Protein AF-A0A7D3X4F5-F1 (afdb_monomer)

Foldseek 3Di:
DDLVVLLVLQVCCVPPPVRPSVVSQVVCCVPVVDDDDDPVRSVVSNVVCVVVSVVVVVVVVVVVCVVCVVPDDDDDDDQDPPPPPPVPPDDDDDDDRDDD

Radius of gyration: 17.66 Å; Cα contacts (8 Å, |Δi|>4): 49; chains: 1; bounding box: 34×48×36 Å

Mean predicted aligned error: 11.09 Å

pLDDT: mean 80.34, std 18.79, range [38.0, 97.31]

Secondary structure (DSSP, 8-state):
--HHHHHHHHHHHHHHSTT-HHHHHHHHHHHH------HHHHHHHHHHTHHHHHHHHHHHHHHHHHH-TT-------------------SS---------

Sequence (100 aa):
MTDAQVLTTALVAARFFGGNLVVAKHYMAQHWGQNRLDKSGFTRRLHALTDTLLALFALVGEVLKHLHPEARYVLDSFPVAVCHKMRVKHLGRAFHVVSY

Nearest PDB structures (foldseek):
  2cpt-assembly1_A  TM=1.891E-01  e=2.333E+00  Homo sapiens
  7blo-assembly1_C  TM=2.862E-01  e=6.875E+00  Homo sapiens

Solvent-accessible surface area (backbone atoms only — not comparable to full-atom values): 6406 Å² total; per-residue (Å²): 119,54,70,66,57,50,51,51,35,50,50,49,2,52,76,75,46,84,54,35,51,68,61,27,49,50,50,40,32,74,78,66,69,42,67,82,66,54,72,69,58,43,51,54,54,46,61,76,38,44,67,60,52,50,52,50,51,51,52,54,50,50,52,51,48,70,76,38,80,83,71,83,75,88,85,80,83,75,84,72,86,72,82,72,83,72,84,72,84,75,84,80,94,76,84,81,83,81,80,130

Structure (mmCIF, N/CA/C/O backbone):
data_AF-A0A7D3X4F5-F1
#
_entry.id   AF-A0A7D3X4F5-F1
#
loop_
_atom_site.group_PDB
_atom_site.id
_atom_site.type_symbol
_atom_site.label_atom_id
_atom_site.label_alt_id
_atom_site.label_comp_id
_atom_site.label_asym_id
_atom_site.label_entity_id
_atom_site.label_seq_id
_atom_site.pdbx_PDB_ins_code
_atom_site.Cartn_x
_atom_site.Cartn_y
_atom_site.Cartn_z
_atom_site.occupancy
_atom_site.B_iso_or_equiv
_atom_site.auth_seq_id
_atom_site.auth_comp_id
_atom_site.auth_asym_id
_atom_site.auth_atom_id
_atom_site.pdbx_PDB_model_num
ATOM 1 N N . MET A 1 1 ? -8.163 -9.182 12.188 1.00 83.62 1 MET A N 1
ATOM 2 C CA . MET A 1 1 ? -7.559 -8.892 10.872 1.00 83.62 1 MET A CA 1
ATOM 3 C C . MET A 1 1 ? -6.093 -9.283 10.949 1.00 83.62 1 MET A C 1
ATOM 5 O O . MET A 1 1 ? -5.453 -8.866 11.907 1.00 83.62 1 MET A O 1
ATOM 9 N N . THR A 1 2 ? -5.613 -10.135 10.045 1.00 93.75 2 THR A N 1
ATOM 10 C CA . THR A 1 2 ? -4.230 -10.655 10.049 1.00 93.75 2 THR A CA 1
ATOM 11 C C . THR A 1 2 ? -3.266 -9.708 9.332 1.00 93.75 2 THR A C 1
ATOM 13 O O . THR A 1 2 ? -3.705 -8.847 8.570 1.00 93.75 2 THR A O 1
ATOM 16 N N . ASP A 1 3 ? -1.959 -9.880 9.529 1.00 94.75 3 ASP A N 1
ATOM 17 C CA . ASP A 1 3 ? -0.942 -9.050 8.866 1.00 94.75 3 ASP A CA 1
ATOM 18 C C . ASP A 1 3 ? -0.970 -9.217 7.340 1.00 94.75 3 ASP A C 1
ATOM 20 O O . ASP A 1 3 ? -0.903 -8.232 6.607 1.00 94.75 3 ASP A O 1
ATOM 24 N N . ALA A 1 4 ? -1.210 -10.440 6.854 1.00 94.38 4 ALA A N 1
ATOM 25 C CA . ALA A 1 4 ? -1.438 -10.700 5.433 1.00 94.38 4 ALA A CA 1
ATOM 26 C C . ALA A 1 4 ? -2.614 -9.870 4.890 1.00 94.38 4 ALA A C 1
ATOM 28 O O . ALA A 1 4 ? -2.476 -9.197 3.876 1.00 94.38 4 ALA A O 1
ATOM 29 N N . GLN A 1 5 ? -3.744 -9.824 5.605 1.00 94.94 5 GLN A N 1
ATOM 30 C CA . GLN A 1 5 ? -4.895 -9.001 5.215 1.00 94.94 5 GLN A CA 1
ATOM 31 C C . GLN A 1 5 ? -4.567 -7.499 5.192 1.00 94.94 5 GLN A C 1
ATOM 33 O O . GLN A 1 5 ? -5.045 -6.782 4.308 1.00 94.94 5 GLN A O 1
ATOM 38 N N . VAL A 1 6 ? -3.749 -7.004 6.133 1.00 95.50 6 VAL A N 1
ATOM 39 C CA . VAL A 1 6 ? -3.274 -5.605 6.139 1.00 95.50 6 VAL A CA 1
ATOM 40 C C . VAL A 1 6 ? -2.473 -5.319 4.867 1.00 95.50 6 VAL A C 1
ATOM 42 O O . VAL A 1 6 ? -2.791 -4.370 4.147 1.00 95.50 6 VAL A O 1
ATOM 45 N N . LEU A 1 7 ? -1.479 -6.160 4.572 1.00 95.62 7 LEU A N 1
ATOM 46 C CA . LEU A 1 7 ? -0.584 -6.010 3.424 1.00 95.62 7 LEU A CA 1
ATOM 47 C C . LEU A 1 7 ? -1.343 -6.127 2.099 1.00 95.62 7 LEU A C 1
ATOM 49 O O . LEU A 1 7 ? -1.206 -5.263 1.237 1.00 95.62 7 LEU A O 1
ATOM 53 N N . THR A 1 8 ? -2.221 -7.123 1.958 1.00 95.12 8 THR A N 1
ATOM 54 C CA . THR A 1 8 ? -3.082 -7.273 0.778 1.00 95.12 8 THR A CA 1
ATOM 55 C C . THR A 1 8 ? -3.952 -6.038 0.567 1.00 95.12 8 THR A C 1
ATOM 57 O O . THR A 1 8 ? -4.057 -5.551 -0.554 1.00 95.12 8 THR A O 1
ATOM 60 N N . THR A 1 9 ? -4.528 -5.470 1.632 1.00 95.50 9 THR A N 1
ATOM 61 C CA . THR A 1 9 ? -5.329 -4.238 1.517 1.00 95.50 9 THR A CA 1
ATOM 62 C C . THR A 1 9 ? -4.486 -3.057 1.030 1.00 95.50 9 THR A C 1
ATOM 64 O O . THR A 1 9 ? -4.962 -2.266 0.216 1.00 95.50 9 THR A O 1
ATOM 67 N N . ALA A 1 10 ? -3.237 -2.936 1.492 1.00 94.56 10 ALA A N 1
ATOM 68 C CA . ALA A 1 10 ? -2.319 -1.891 1.040 1.00 94.56 10 ALA A CA 1
ATOM 69 C C . ALA A 1 10 ? -1.947 -2.053 -0.444 1.00 94.56 10 ALA A C 1
ATOM 71 O O . ALA A 1 10 ? -1.980 -1.077 -1.194 1.00 94.56 10 ALA A O 1
ATOM 72 N N . LEU A 1 11 ? -1.681 -3.284 -0.890 1.00 93.75 11 LEU A N 1
ATOM 73 C CA . LEU A 1 11 ? -1.396 -3.589 -2.295 1.00 93.75 11 LEU A CA 1
ATOM 74 C C . LEU A 1 11 ? -2.607 -3.319 -3.197 1.00 93.75 11 LEU A C 1
ATOM 76 O O . LEU A 1 11 ? -2.470 -2.699 -4.249 1.00 93.75 11 LEU A O 1
ATOM 80 N N . VAL A 1 12 ? -3.807 -3.711 -2.763 1.00 94.62 12 VAL A N 1
ATOM 81 C CA . VAL A 1 12 ? -5.065 -3.414 -3.466 1.00 94.62 12 VAL A CA 1
ATOM 82 C C . VAL A 1 12 ? -5.288 -1.903 -3.574 1.00 94.62 12 VAL A C 1
ATOM 84 O O . VAL A 1 12 ? -5.660 -1.412 -4.640 1.00 94.62 12 VAL A O 1
ATOM 87 N N . ALA A 1 13 ? -5.008 -1.145 -2.508 1.00 94.31 13 ALA A N 1
ATOM 88 C CA . ALA A 1 13 ? -5.094 0.312 -2.532 1.00 94.31 13 ALA A CA 1
ATOM 89 C C . ALA A 1 13 ? -4.156 0.926 -3.572 1.00 94.31 13 ALA A C 1
ATOM 91 O O . ALA A 1 13 ? -4.598 1.740 -4.383 1.00 94.31 13 ALA A O 1
ATOM 92 N N . ALA A 1 14 ? -2.884 0.523 -3.568 1.00 90.50 14 ALA A N 1
ATOM 93 C CA . ALA A 1 14 ? -1.889 1.012 -4.516 1.00 90.50 14 ALA A CA 1
ATOM 94 C C . ALA A 1 14 ? -2.259 0.657 -5.965 1.00 90.50 14 ALA A C 1
ATOM 96 O O . ALA A 1 14 ? -2.167 1.504 -6.848 1.00 90.50 14 ALA A O 1
ATOM 97 N N . ARG A 1 15 ? -2.732 -0.572 -6.207 1.00 89.81 15 ARG A N 1
ATOM 98 C CA . ARG A 1 15 ? -2.974 -1.084 -7.562 1.00 89.81 15 ARG A CA 1
ATOM 99 C C . ARG A 1 15 ? -4.263 -0.583 -8.215 1.00 89.81 15 ARG A C 1
ATOM 101 O O . ARG A 1 15 ? -4.277 -0.444 -9.440 1.00 89.81 15 ARG A O 1
ATOM 108 N N . PHE A 1 16 ? -5.328 -0.374 -7.437 1.00 92.56 16 PHE A N 1
ATOM 109 C CA . PHE A 1 16 ? -6.678 -0.124 -7.970 1.00 92.56 16 PHE A CA 1
ATOM 110 C C . PHE A 1 16 ? -7.319 1.182 -7.495 1.00 92.56 16 PHE A C 1
ATOM 112 O O . PHE A 1 16 ? -8.270 1.647 -8.115 1.00 92.56 16 PHE A O 1
ATOM 119 N N . PHE A 1 17 ? -6.819 1.784 -6.413 1.00 92.00 17 PHE A N 1
ATOM 120 C CA . PHE A 1 17 ? -7.466 2.932 -5.769 1.00 92.00 17 PHE A CA 1
ATOM 121 C C . PHE A 1 17 ? -6.521 4.124 -5.566 1.00 92.00 17 PHE A C 1
ATOM 123 O O . PHE A 1 17 ? -6.767 4.953 -4.690 1.00 92.00 17 PHE A O 1
ATOM 130 N N . GLY A 1 18 ? -5.422 4.204 -6.327 1.00 86.75 18 GLY A N 1
ATOM 131 C CA . GLY A 1 18 ? -4.468 5.320 -6.260 1.00 86.75 18 GLY A CA 1
ATOM 132 C C . GLY A 1 18 ? -3.851 5.522 -4.870 1.00 86.75 18 GLY A C 1
ATOM 133 O O . GLY A 1 18 ? -3.605 6.649 -4.455 1.00 86.75 18 GLY A O 1
ATOM 134 N N . GLY A 1 19 ? -3.696 4.447 -4.092 1.00 88.44 19 GLY A N 1
ATOM 135 C CA . GLY A 1 19 ? -3.214 4.504 -2.709 1.00 88.44 19 GLY A CA 1
ATOM 136 C C . GLY A 1 19 ? -4.276 4.880 -1.668 1.00 88.44 19 GLY A C 1
ATOM 137 O O . GLY A 1 19 ? -3.955 5.007 -0.485 1.00 88.44 19 GLY A O 1
ATOM 138 N N . ASN A 1 20 ? -5.552 5.017 -2.044 1.00 92.38 20 ASN A N 1
ATOM 139 C CA . ASN A 1 20 ? -6.621 5.308 -1.092 1.00 9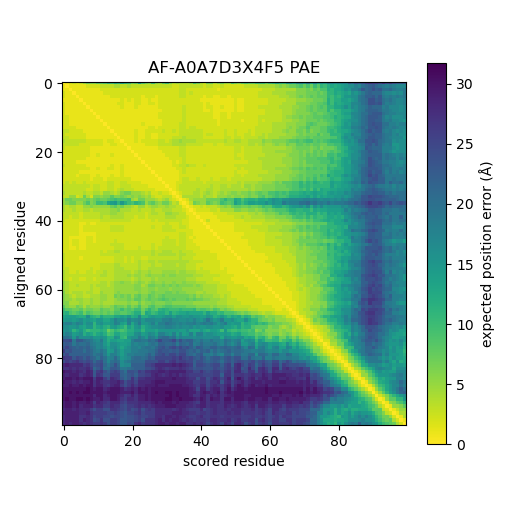2.38 20 ASN A CA 1
ATOM 140 C C . ASN A 1 20 ? -6.967 4.078 -0.229 1.00 92.38 20 ASN A C 1
ATOM 142 O O . ASN A 1 20 ? -7.859 3.283 -0.537 1.00 92.38 20 ASN A O 1
ATOM 146 N N . LEU A 1 21 ? -6.273 3.958 0.906 1.00 92.62 21 LEU A N 1
ATOM 147 C CA . LEU A 1 21 ? -6.433 2.868 1.875 1.00 92.62 21 LEU A CA 1
ATOM 148 C C . LEU A 1 21 ? -7.854 2.779 2.454 1.00 92.62 21 LEU A C 1
ATOM 150 O O . LEU A 1 21 ? -8.303 1.697 2.827 1.00 92.62 21 LEU A O 1
ATOM 154 N N . VAL A 1 22 ? -8.582 3.899 2.533 1.00 93.06 22 VAL A N 1
ATOM 155 C CA . VAL A 1 22 ? -9.952 3.910 3.067 1.00 93.06 22 VAL A CA 1
ATOM 156 C C . VAL A 1 22 ? -10.912 3.238 2.093 1.00 93.06 22 VAL A C 1
ATOM 158 O O . VAL A 1 22 ? -11.717 2.411 2.527 1.00 93.06 22 VAL A O 1
ATOM 161 N N . VAL A 1 23 ? -10.816 3.562 0.802 1.00 94.56 23 VAL A N 1
ATOM 162 C CA . VAL A 1 23 ? -11.632 2.937 -0.250 1.00 94.56 23 VAL A CA 1
ATOM 163 C C . VAL A 1 23 ? -11.297 1.453 -0.358 1.00 94.56 23 VAL A C 1
ATOM 165 O O . VAL A 1 23 ? -12.199 0.623 -0.275 1.00 94.56 23 VAL A O 1
ATOM 168 N N . ALA A 1 24 ? -10.009 1.106 -0.404 1.00 95.19 24 ALA A N 1
ATOM 169 C CA . ALA A 1 24 ? -9.566 -0.285 -0.457 1.00 95.19 24 ALA A CA 1
ATOM 170 C C . ALA A 1 24 ? -10.084 -1.114 0.726 1.00 95.19 24 ALA A C 1
ATOM 172 O O . ALA A 1 24 ? -10.594 -2.214 0.544 1.00 95.19 24 ALA A O 1
ATOM 173 N N . LYS A 1 25 ? -10.029 -0.578 1.951 1.00 93.69 25 LYS A N 1
ATOM 174 C CA . LYS A 1 25 ? -10.554 -1.259 3.143 1.00 93.69 25 LYS A CA 1
ATOM 175 C C . LYS A 1 25 ? -12.062 -1.510 3.058 1.00 93.69 25 LYS A C 1
ATOM 177 O O . LYS A 1 25 ? -12.522 -2.560 3.499 1.00 93.69 25 LYS A O 1
ATOM 182 N N . HIS A 1 26 ? -12.833 -0.554 2.533 1.00 93.88 26 HIS A N 1
ATOM 183 C CA . HIS A 1 26 ? -14.271 -0.749 2.324 1.00 93.88 26 HIS A CA 1
ATOM 184 C C . HIS A 1 26 ? -14.529 -1.819 1.269 1.00 93.88 26 HIS A C 1
ATOM 186 O O . HIS A 1 26 ? -15.316 -2.724 1.526 1.00 93.88 26 HIS A O 1
ATOM 192 N N . TYR A 1 27 ? -13.795 -1.775 0.158 1.00 95.75 27 TYR A N 1
ATOM 193 C CA . TYR A 1 27 ? -13.859 -2.788 -0.888 1.00 95.75 27 TYR A CA 1
ATOM 194 C C . TYR A 1 27 ? -13.557 -4.198 -0.348 1.00 95.75 27 TYR A C 1
ATOM 196 O O . TYR A 1 27 ? -14.349 -5.117 -0.546 1.00 95.75 27 TYR A O 1
ATOM 204 N N . MET A 1 28 ? -12.472 -4.367 0.41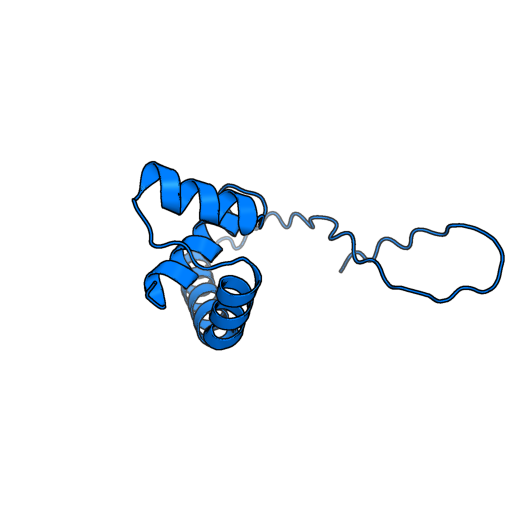8 1.00 95.69 28 MET A N 1
ATOM 205 C CA . MET A 1 28 ? -12.110 -5.652 1.034 1.00 95.69 28 MET A CA 1
ATOM 206 C C . MET A 1 28 ? -13.180 -6.160 2.010 1.00 95.69 28 MET A C 1
ATOM 208 O O . MET A 1 28 ? -13.478 -7.351 2.048 1.00 95.69 28 MET A O 1
ATOM 212 N N . ALA A 1 29 ? -13.791 -5.268 2.792 1.00 93.88 29 ALA A N 1
ATOM 213 C CA . ALA A 1 29 ? -14.866 -5.649 3.704 1.00 93.88 29 ALA A CA 1
ATOM 214 C C . ALA A 1 29 ? -16.146 -6.063 2.957 1.00 93.88 29 ALA A C 1
ATOM 216 O O . ALA A 1 29 ? -16.792 -7.027 3.355 1.00 93.88 29 ALA A O 1
ATOM 217 N N . GLN A 1 30 ? -16.506 -5.348 1.886 1.00 94.69 30 GLN A N 1
ATOM 218 C CA . GLN A 1 30 ? -17.740 -5.573 1.127 1.00 94.69 30 GLN A CA 1
ATOM 219 C C . GLN A 1 30 ? -17.675 -6.814 0.236 1.00 94.69 30 GLN A C 1
ATOM 221 O O . GLN A 1 30 ? -18.629 -7.583 0.202 1.00 94.69 30 GLN A O 1
ATOM 226 N N . HIS A 1 31 ? -16.562 -7.018 -0.468 1.00 94.44 31 HIS A N 1
ATOM 227 C CA . HIS A 1 31 ? -16.449 -8.077 -1.475 1.00 94.44 31 HIS A CA 1
ATOM 228 C C . HIS A 1 31 ? -15.786 -9.353 -0.953 1.00 94.44 31 HIS A C 1
ATOM 230 O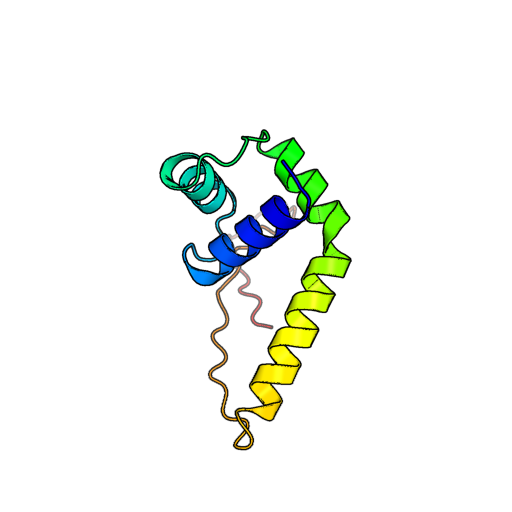 O . HIS A 1 31 ? -16.004 -10.420 -1.517 1.00 94.44 31 HIS A O 1
ATOM 236 N N . TRP A 1 32 ? -14.997 -9.261 0.121 1.00 92.62 32 TRP A N 1
ATOM 237 C CA . TRP A 1 32 ? -14.188 -10.380 0.622 1.00 92.62 32 TRP A CA 1
ATOM 238 C C . TRP A 1 32 ? -14.447 -10.703 2.097 1.00 92.62 32 TRP A C 1
ATOM 240 O O . TRP A 1 32 ? -13.722 -11.499 2.690 1.00 92.62 32 TRP A O 1
ATOM 250 N N . GLY A 1 33 ? -15.451 -10.068 2.717 1.00 90.69 33 GLY A N 1
ATOM 251 C CA . GLY A 1 33 ? -15.814 -10.306 4.118 1.00 90.69 33 GLY A CA 1
ATOM 252 C C . GLY A 1 33 ? -14.684 -10.000 5.107 1.00 90.69 33 GLY A C 1
ATOM 253 O O . GLY A 1 33 ? -14.668 -10.528 6.220 1.00 90.69 33 GLY A O 1
ATOM 254 N N . GLN A 1 34 ? -13.702 -9.182 4.712 1.00 90.75 34 GLN A N 1
ATOM 255 C CA . GLN A 1 34 ? -12.526 -8.943 5.537 1.00 90.75 34 GLN A CA 1
ATOM 256 C C . GLN A 1 34 ? -12.889 -8.168 6.811 1.00 90.75 34 GLN A C 1
ATOM 258 O O . GLN A 1 34 ? -13.582 -7.148 6.772 1.00 90.75 34 GLN A O 1
ATOM 263 N N . ASN A 1 35 ? -12.364 -8.630 7.950 1.00 81.38 35 ASN A N 1
ATOM 264 C CA . ASN A 1 35 ? -12.634 -8.036 9.256 1.00 81.38 35 ASN A CA 1
ATOM 265 C C . ASN A 1 35 ? -12.232 -6.545 9.300 1.00 81.38 35 ASN A C 1
ATOM 267 O O . ASN A 1 35 ? -11.124 -6.172 8.905 1.00 81.38 35 ASN A O 1
ATOM 271 N N . ARG A 1 36 ? -13.129 -5.687 9.802 1.00 78.00 36 ARG A N 1
ATOM 272 C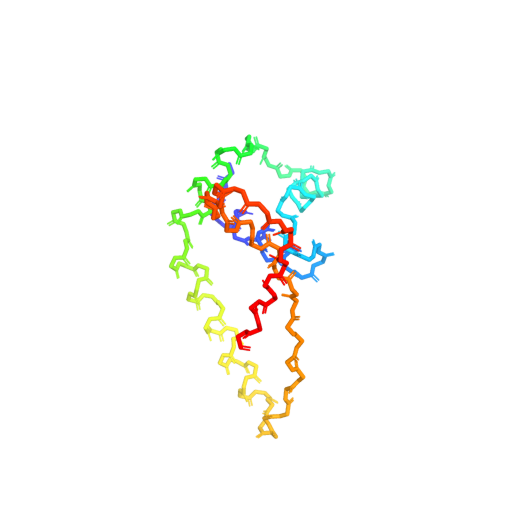 CA . ARG A 1 36 ? -12.963 -4.229 9.814 1.00 78.00 36 ARG A CA 1
ATOM 273 C C . ARG A 1 36 ? -12.211 -3.773 11.058 1.00 78.00 36 ARG A C 1
ATOM 275 O O . ARG A 1 36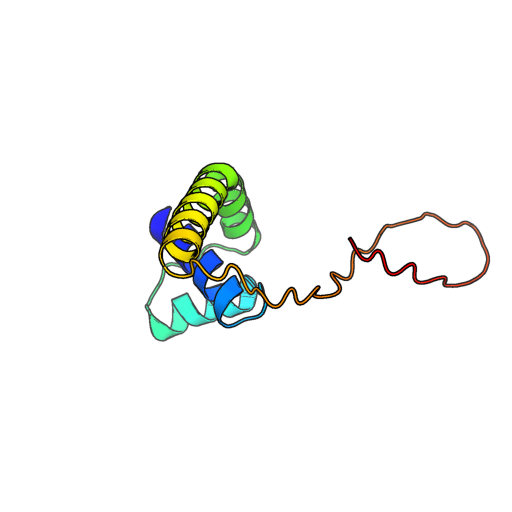 ? -12.767 -3.734 12.148 1.00 78.00 36 ARG A O 1
ATOM 282 N N . LEU A 1 37 ? -10.985 -3.299 10.858 1.00 85.50 37 LEU A N 1
ATOM 283 C CA . LEU A 1 37 ? -10.378 -2.344 11.783 1.00 85.50 37 LEU A CA 1
ATOM 284 C C . LEU A 1 37 ? -10.932 -0.932 11.532 1.00 85.50 37 LEU A C 1
ATOM 286 O O . LEU A 1 37 ? -11.328 -0.569 10.408 1.00 85.50 37 LEU A O 1
ATOM 290 N N . ASP A 1 38 ? -10.953 -0.132 12.595 1.00 88.62 38 ASP A N 1
ATOM 291 C CA . ASP A 1 38 ? -11.136 1.310 12.508 1.00 88.62 38 ASP A CA 1
ATOM 292 C C . ASP A 1 38 ? -9.959 1.945 11.744 1.00 88.62 38 ASP A C 1
ATOM 294 O O . ASP A 1 38 ? -8.913 1.322 11.539 1.00 88.62 38 ASP A O 1
ATOM 298 N N . LYS A 1 39 ? -10.130 3.188 11.280 1.00 87.88 39 LYS A N 1
ATOM 299 C CA . LYS A 1 39 ? -9.108 3.867 10.466 1.00 87.88 39 LYS A CA 1
ATOM 300 C C . LYS A 1 39 ? -7.765 3.925 11.201 1.00 87.88 39 LYS A C 1
ATOM 302 O O . LYS A 1 39 ? -6.741 3.580 10.620 1.00 87.88 39 LYS A O 1
ATOM 307 N N . SER A 1 40 ? -7.779 4.303 12.477 1.00 90.06 40 SER A N 1
ATOM 308 C CA . SER A 1 40 ? -6.564 4.453 13.276 1.00 90.06 40 SER A CA 1
ATOM 309 C C . SER A 1 40 ? -5.911 3.102 13.568 1.00 90.06 40 SER A C 1
ATOM 311 O O . SER A 1 40 ? -4.691 2.979 13.466 1.00 90.06 40 SER A O 1
ATOM 313 N N . GLY A 1 41 ? -6.702 2.071 13.882 1.00 93.06 41 GLY A N 1
ATOM 314 C CA . GLY A 1 41 ? -6.207 0.707 14.076 1.00 93.06 41 GLY A CA 1
ATOM 315 C C . GLY A 1 41 ? -5.553 0.121 12.828 1.00 93.06 41 GLY A C 1
ATOM 316 O O . GLY A 1 41 ? -4.460 -0.439 12.919 1.00 93.06 41 GLY A O 1
ATOM 317 N N . PHE A 1 42 ? -6.175 0.304 11.660 1.00 93.50 42 PHE A N 1
ATOM 318 C CA . PHE A 1 42 ? -5.598 -0.113 10.383 1.00 93.50 42 PHE A CA 1
ATOM 319 C C . PHE A 1 42 ? -4.265 0.595 10.117 1.00 93.50 42 PHE A C 1
ATOM 321 O O . PHE A 1 42 ? -3.270 -0.062 9.830 1.00 93.50 42 PHE A O 1
ATOM 328 N N . THR A 1 43 ? -4.223 1.921 10.271 1.00 93.06 43 THR A N 1
ATOM 329 C CA . THR A 1 43 ? -3.010 2.714 10.037 1.00 93.06 43 THR A CA 1
ATOM 330 C C . THR A 1 43 ? -1.868 2.310 10.970 1.00 93.06 43 THR A C 1
ATOM 332 O O . THR A 1 43 ? -0.754 2.117 10.496 1.00 93.06 43 THR A O 1
ATOM 335 N N . ARG A 1 44 ? -2.122 2.088 12.268 1.00 95.38 44 ARG A N 1
ATOM 336 C CA . ARG A 1 44 ? -1.084 1.593 13.195 1.00 95.38 44 ARG A CA 1
ATOM 337 C C . ARG A 1 44 ? -0.538 0.225 12.785 1.00 95.38 44 ARG A C 1
ATOM 339 O O . ARG A 1 44 ? 0.669 0.023 12.826 1.00 95.38 44 ARG A O 1
ATOM 346 N N . ARG A 1 45 ? -1.414 -0.703 12.383 1.00 95.56 45 ARG A N 1
ATOM 347 C CA . ARG A 1 45 ? -1.009 -2.039 11.914 1.00 95.56 45 ARG A CA 1
ATOM 348 C C . ARG A 1 45 ? -0.189 -1.964 10.634 1.00 95.56 45 ARG A C 1
ATOM 350 O O . ARG A 1 45 ? 0.833 -2.625 10.542 1.00 95.56 45 ARG A O 1
ATOM 357 N N . LEU A 1 46 ? -0.608 -1.133 9.684 1.00 95.38 46 LEU A N 1
ATOM 358 C CA . LEU A 1 46 ? 0.139 -0.924 8.450 1.00 95.38 46 LEU A CA 1
ATOM 359 C C . LEU A 1 46 ? 1.524 -0.331 8.733 1.00 95.38 46 LEU A C 1
ATOM 361 O O . LEU A 1 46 ? 2.504 -0.820 8.188 1.00 95.38 46 LEU A O 1
ATOM 365 N N . HIS A 1 47 ? 1.620 0.654 9.632 1.00 95.62 47 HIS A N 1
ATOM 366 C CA . HIS A 1 47 ? 2.910 1.221 10.030 1.00 95.62 47 HIS A CA 1
ATOM 367 C C . HIS A 1 47 ? 3.832 0.195 10.690 1.00 95.62 47 HIS A C 1
ATOM 369 O O . HIS A 1 47 ? 5.021 0.176 10.385 1.00 95.62 47 HIS A O 1
ATOM 375 N N . ALA A 1 48 ? 3.299 -0.689 11.534 1.00 97.25 48 ALA A N 1
ATOM 376 C CA . ALA A 1 48 ? 4.080 -1.771 12.132 1.00 97.25 48 ALA A CA 1
ATOM 377 C C . ALA A 1 48 ? 4.610 -2.783 11.095 1.00 97.25 48 ALA A C 1
ATOM 379 O O . ALA A 1 48 ? 5.574 -3.485 11.371 1.00 97.25 48 ALA A O 1
ATOM 380 N N . LEU A 1 49 ? 4.003 -2.845 9.905 1.00 97.31 49 LEU A N 1
ATOM 381 C CA . LEU A 1 49 ? 4.380 -3.741 8.808 1.00 97.31 49 LEU A CA 1
ATOM 382 C C . LEU A 1 49 ? 5.146 -3.024 7.685 1.00 97.31 49 LEU A C 1
ATOM 384 O O . LEU A 1 49 ? 5.298 -3.585 6.599 1.00 97.31 49 LEU A O 1
ATOM 388 N N . THR A 1 50 ? 5.616 -1.792 7.918 1.00 94.50 50 THR A N 1
ATOM 389 C CA . THR A 1 50 ? 6.289 -0.977 6.890 1.00 94.50 50 THR A CA 1
ATOM 390 C C . THR A 1 50 ? 7.490 -1.707 6.295 1.00 94.50 50 THR A C 1
ATOM 392 O O . THR A 1 50 ? 7.598 -1.788 5.074 1.00 94.50 50 THR A O 1
ATOM 395 N N . ASP A 1 51 ? 8.340 -2.309 7.126 1.00 95.31 51 ASP A N 1
ATOM 396 C CA . ASP A 1 51 ? 9.542 -3.004 6.652 1.00 95.31 51 ASP A CA 1
ATOM 397 C C . ASP A 1 51 ? 9.195 -4.236 5.812 1.00 95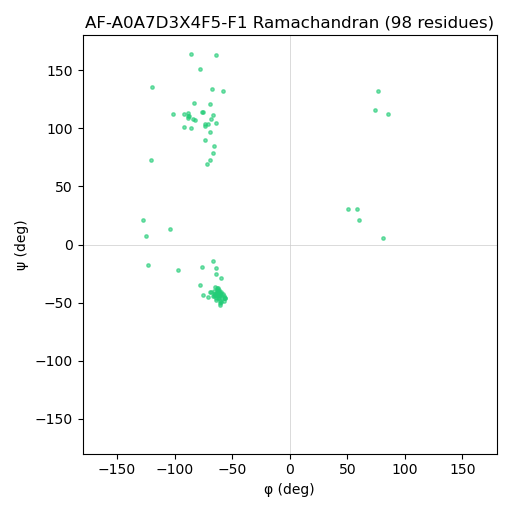.31 51 ASP A C 1
ATOM 399 O O . ASP A 1 51 ? 9.790 -4.471 4.762 1.00 95.31 51 ASP A O 1
ATOM 403 N N . THR A 1 52 ? 8.170 -4.993 6.215 1.00 96.31 52 THR A N 1
ATOM 404 C CA . THR A 1 52 ? 7.665 -6.132 5.435 1.00 96.31 52 THR A CA 1
ATOM 405 C C . THR A 1 52 ? 7.106 -5.679 4.090 1.00 96.31 52 THR A C 1
ATOM 407 O O . THR A 1 52 ? 7.350 -6.318 3.068 1.00 96.31 52 THR A O 1
ATOM 410 N N . LEU A 1 53 ? 6.371 -4.566 4.072 1.00 92.75 53 LEU A N 1
ATOM 411 C CA . LEU A 1 53 ? 5.821 -4.004 2.845 1.00 92.75 53 LEU A CA 1
ATOM 412 C C . LEU A 1 53 ? 6.937 -3.528 1.903 1.00 92.75 53 LEU A C 1
ATOM 414 O O . LEU A 1 53 ? 6.882 -3.811 0.709 1.00 92.75 53 LEU A O 1
ATOM 418 N N . LEU A 1 54 ? 7.968 -2.864 2.432 1.00 91.31 54 LEU A N 1
ATOM 419 C CA . LEU A 1 54 ? 9.146 -2.452 1.665 1.00 91.31 54 LEU A CA 1
ATOM 420 C C . LEU A 1 54 ? 9.907 -3.657 1.101 1.00 91.31 54 LEU A C 1
ATOM 422 O O . LEU A 1 54 ? 10.260 -3.651 -0.077 1.00 91.31 54 LEU A O 1
ATOM 426 N N . ALA A 1 55 ? 10.100 -4.711 1.897 1.00 94.50 55 ALA A N 1
ATOM 427 C CA . ALA A 1 55 ? 10.738 -5.944 1.442 1.00 94.50 55 ALA A CA 1
ATOM 428 C C . ALA A 1 55 ? 9.940 -6.623 0.315 1.00 94.50 55 ALA A C 1
ATOM 430 O O . ALA A 1 55 ? 10.524 -7.072 -0.670 1.00 94.50 55 ALA A O 1
ATOM 431 N N . LEU A 1 56 ? 8.606 -6.642 0.414 1.00 91.31 56 LEU A N 1
ATOM 432 C CA . LEU A 1 56 ? 7.731 -7.133 -0.654 1.00 91.31 56 LEU A CA 1
ATOM 433 C C . LEU A 1 56 ? 7.885 -6.312 -1.937 1.00 91.31 56 LEU A C 1
ATOM 435 O O . LEU A 1 56 ? 8.029 -6.890 -3.012 1.00 91.31 56 LEU A O 1
ATOM 439 N N . PHE A 1 57 ? 7.890 -4.980 -1.841 1.00 87.25 57 PHE A N 1
ATOM 440 C CA . PHE A 1 57 ? 8.107 -4.120 -3.005 1.00 87.25 57 PHE A CA 1
ATOM 441 C C . PHE A 1 57 ? 9.486 -4.325 -3.631 1.00 87.25 57 PHE A C 1
ATOM 443 O O . PHE A 1 57 ? 9.583 -4.379 -4.855 1.00 87.25 57 PHE A O 1
ATOM 450 N N . ALA A 1 58 ? 10.533 -4.483 -2.820 1.00 90.56 58 ALA A N 1
ATOM 451 C CA . ALA A 1 58 ? 11.875 -4.772 -3.311 1.00 90.56 58 ALA A CA 1
ATOM 452 C C . ALA A 1 58 ? 11.922 -6.113 -4.059 1.00 90.56 58 ALA A C 1
ATOM 454 O O . ALA A 1 58 ? 12.430 -6.165 -5.176 1.00 90.56 58 ALA A O 1
ATOM 455 N N . LEU A 1 59 ? 11.327 -7.168 -3.491 1.00 93.31 59 LEU A N 1
ATOM 456 C CA . LEU A 1 59 ? 11.259 -8.491 -4.113 1.00 93.31 59 LEU A CA 1
ATOM 457 C C . LEU A 1 59 ? 10.507 -8.447 -5.449 1.00 93.31 59 LEU A C 1
ATOM 459 O O . LEU A 1 59 ? 11.007 -8.931 -6.461 1.00 93.31 59 LEU A O 1
ATOM 463 N N . VAL A 1 60 ? 9.315 -7.846 -5.465 1.00 87.56 60 VAL A N 1
ATOM 464 C CA . VAL A 1 60 ? 8.512 -7.707 -6.689 1.00 87.56 60 VAL A CA 1
ATOM 465 C C . VAL A 1 60 ? 9.254 -6.863 -7.723 1.00 87.56 60 VAL A C 1
ATOM 467 O O . VAL A 1 60 ? 9.279 -7.221 -8.897 1.00 87.56 60 VAL A O 1
ATOM 470 N N . GLY A 1 61 ? 9.894 -5.774 -7.296 1.00 87.25 61 GLY A N 1
ATOM 471 C CA . GLY A 1 61 ? 10.707 -4.931 -8.164 1.00 87.25 61 GLY A CA 1
ATOM 472 C C . GLY A 1 61 ? 11.869 -5.694 -8.795 1.00 87.25 61 GLY A C 1
ATOM 473 O O . GLY A 1 61 ? 12.119 -5.532 -9.985 1.00 87.25 61 GLY A O 1
ATOM 474 N N . GLU A 1 62 ? 12.544 -6.557 -8.038 1.00 91.44 62 GLU A N 1
ATOM 475 C CA . GLU A 1 62 ? 13.641 -7.378 -8.554 1.00 91.44 62 GLU A CA 1
ATOM 476 C C . GLU A 1 62 ? 13.159 -8.405 -9.581 1.00 91.44 62 GLU A C 1
ATOM 478 O O . GLU A 1 62 ? 13.731 -8.524 -10.663 1.00 91.44 62 GLU A O 1
ATOM 483 N N . VAL A 1 63 ? 12.041 -9.079 -9.297 1.00 91.94 63 VAL A N 1
ATOM 484 C CA . VAL A 1 63 ? 11.409 -10.006 -10.247 1.00 91.94 63 VAL A CA 1
ATOM 485 C C . VAL A 1 63 ? 11.030 -9.284 -11.540 1.00 91.94 63 VAL A C 1
ATOM 487 O O . VAL A 1 63 ? 11.327 -9.773 -12.627 1.00 91.94 63 VAL A O 1
ATOM 490 N N . LEU A 1 64 ? 10.418 -8.102 -11.445 1.00 87.19 64 LEU A N 1
ATOM 491 C CA . LEU A 1 64 ? 10.044 -7.314 -12.620 1.00 87.19 64 LEU A CA 1
ATOM 492 C C . LEU A 1 64 ? 11.268 -6.881 -13.432 1.00 87.19 64 LEU A C 1
ATOM 494 O O . LEU A 1 64 ? 11.246 -6.995 -14.654 1.00 87.19 64 LEU A O 1
ATOM 498 N N . LYS A 1 65 ? 12.354 -6.450 -12.781 1.00 88.38 65 LYS A N 1
ATOM 499 C CA . LYS A 1 65 ? 13.608 -6.118 -13.476 1.00 88.38 65 LYS A CA 1
ATOM 500 C C . LYS A 1 65 ? 14.173 -7.315 -14.228 1.00 88.38 65 L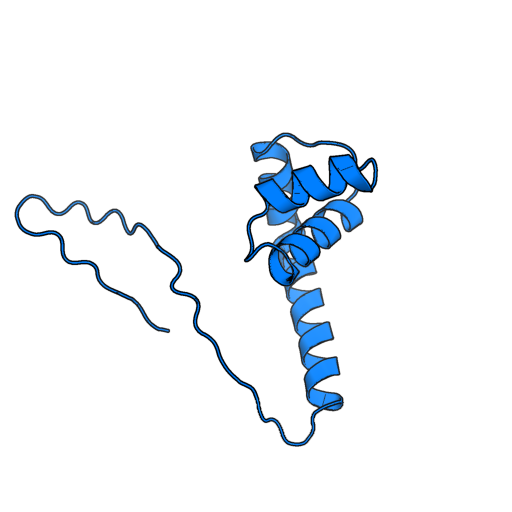YS A C 1
ATOM 502 O O . LYS A 1 65 ? 14.594 -7.166 -15.370 1.00 88.38 65 LYS A O 1
ATOM 507 N N . HIS A 1 66 ? 14.149 -8.496 -13.613 1.00 90.50 66 HIS A N 1
ATOM 508 C CA . HIS A 1 66 ? 14.641 -9.715 -14.246 1.00 90.50 66 HIS A CA 1
ATOM 509 C C . HIS A 1 66 ? 13.809 -10.109 -15.477 1.00 90.50 66 HIS A C 1
ATOM 511 O O . HIS A 1 66 ? 14.356 -10.564 -16.478 1.00 90.50 66 HIS A O 1
ATOM 517 N N . LEU A 1 67 ? 12.492 -9.891 -15.429 1.00 90.00 67 LEU A N 1
ATOM 518 C CA . LEU A 1 67 ? 11.586 -10.155 -16.551 1.00 90.00 67 LEU A CA 1
ATOM 519 C C . LEU A 1 67 ? 11.665 -9.099 -17.670 1.00 90.00 67 LEU A C 1
ATOM 521 O O . LEU A 1 67 ? 11.255 -9.379 -18.796 1.00 90.00 67 LEU A O 1
ATOM 525 N N . HIS A 1 68 ? 12.189 -7.902 -17.388 1.00 84.19 68 HIS A N 1
ATOM 526 C CA . HIS A 1 68 ? 12.266 -6.779 -18.327 1.00 84.19 68 HIS A CA 1
ATOM 527 C C . HIS A 1 68 ? 13.720 -6.322 -18.561 1.00 84.19 68 HIS A C 1
ATOM 529 O O . HIS A 1 68 ? 14.103 -5.233 -18.121 1.00 84.19 68 HIS A O 1
ATOM 535 N N . PRO A 1 69 ? 14.530 -7.103 -19.307 1.00 78.56 69 PRO A N 1
ATOM 536 C CA . PRO A 1 69 ? 15.957 -6.825 -19.508 1.00 78.56 69 PRO A CA 1
ATOM 537 C C . PRO A 1 69 ? 16.231 -5.515 -20.262 1.00 78.56 69 PRO A C 1
ATOM 539 O O . PRO A 1 69 ? 17.271 -4.897 -20.068 1.00 78.56 69 PRO A O 1
ATOM 542 N N . GLU A 1 70 ? 15.277 -5.049 -21.072 1.00 84.12 70 GLU A N 1
ATOM 543 C CA . GLU A 1 70 ? 15.346 -3.763 -21.781 1.00 84.12 70 GLU A CA 1
ATOM 544 C C . GLU A 1 70 ? 15.312 -2.545 -20.838 1.00 84.12 70 GLU A C 1
ATOM 546 O O . GLU A 1 70 ? 15.586 -1.429 -21.276 1.00 84.12 70 GLU A O 1
ATOM 551 N N . ALA A 1 71 ? 14.932 -2.737 -19.565 1.00 78.44 71 ALA A N 1
ATOM 552 C CA . ALA A 1 71 ? 14.897 -1.714 -18.518 1.00 78.4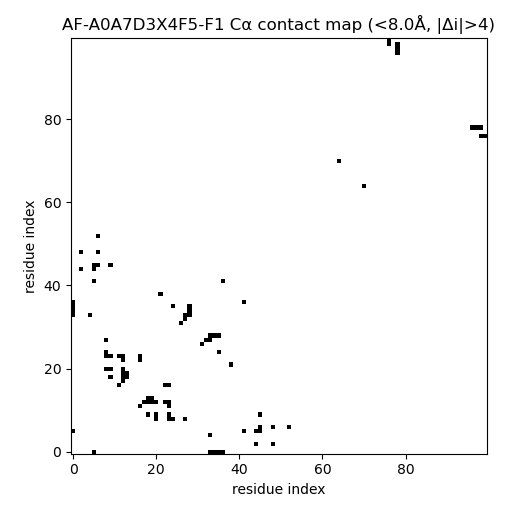4 71 ALA A CA 1
ATOM 553 C C . ALA A 1 71 ? 14.153 -0.410 -18.896 1.00 78.44 71 ALA A C 1
ATOM 555 O O . ALA A 1 71 ? 14.473 0.671 -18.398 1.00 78.44 71 ALA A O 1
ATOM 556 N N . ARG A 1 72 ? 13.138 -0.495 -19.767 1.00 78.00 72 ARG A N 1
ATOM 557 C CA . ARG A 1 72 ? 12.302 0.650 -20.159 1.00 78.00 72 ARG A CA 1
ATOM 558 C C . ARG A 1 72 ? 11.128 0.788 -19.200 1.00 78.00 72 ARG A C 1
ATOM 560 O O . ARG A 1 72 ? 10.193 -0.009 -19.245 1.00 78.00 72 ARG A O 1
ATOM 567 N N . TYR A 1 73 ? 11.166 1.822 -18.366 1.00 75.62 73 TYR A N 1
ATOM 568 C CA . TYR A 1 73 ? 10.118 2.125 -17.395 1.00 75.62 73 TYR A CA 1
ATOM 569 C C . TYR A 1 73 ? 9.525 3.505 -17.668 1.00 75.62 73 TYR A C 1
ATOM 571 O O . TYR A 1 73 ? 10.255 4.468 -17.895 1.00 75.62 73 TYR A O 1
ATOM 579 N N . VAL A 1 74 ? 8.198 3.605 -17.620 1.00 75.75 74 VAL A N 1
ATOM 580 C CA . VAL A 1 74 ? 7.509 4.897 -17.580 1.00 75.75 74 VAL A CA 1
ATOM 581 C C . VAL A 1 74 ? 7.391 5.292 -16.114 1.00 75.75 74 VAL A C 1
ATOM 583 O O . VAL A 1 74 ? 6.706 4.620 -15.344 1.00 75.75 74 VAL A O 1
ATOM 586 N N . LEU A 1 75 ? 8.095 6.352 -15.726 1.00 70.94 75 LEU A N 1
ATOM 587 C CA . LEU A 1 75 ? 7.958 6.952 -14.405 1.00 70.94 75 LEU A CA 1
ATOM 588 C C . LEU A 1 75 ? 6.846 7.996 -14.472 1.00 70.94 75 LEU A C 1
ATOM 590 O O . LEU A 1 75 ? 7.009 9.029 -15.115 1.00 70.94 75 LEU A O 1
ATOM 594 N N . ASP A 1 76 ? 5.722 7.710 -13.822 1.00 66.94 76 ASP A N 1
ATOM 595 C CA . ASP A 1 76 ? 4.658 8.686 -13.603 1.00 66.94 76 ASP A CA 1
ATOM 596 C C . ASP A 1 76 ? 4.763 9.200 -12.164 1.00 66.94 76 ASP A C 1
ATOM 598 O O . ASP A 1 76 ? 4.606 8.445 -11.197 1.00 66.94 76 ASP A O 1
ATOM 602 N N . SER A 1 77 ? 5.113 10.474 -12.009 1.00 62.22 77 SER A N 1
ATOM 603 C CA . SER A 1 77 ? 5.165 11.134 -10.711 1.00 62.22 77 SER A CA 1
ATOM 604 C C . SER A 1 77 ? 3.778 11.667 -10.372 1.00 62.22 77 SER A C 1
ATOM 606 O O . SER A 1 77 ? 3.354 12.729 -10.820 1.00 62.22 77 SER A O 1
ATOM 608 N N . PHE A 1 78 ? 3.059 10.933 -9.523 1.00 53.50 78 PHE A N 1
ATOM 609 C CA . PHE A 1 78 ? 1.800 11.426 -8.977 1.00 53.50 78 PHE A CA 1
ATOM 610 C C . PHE A 1 78 ? 2.084 12.580 -8.010 1.00 53.50 78 PHE A C 1
ATOM 612 O O . PHE A 1 78 ? 2.784 12.368 -7.013 1.00 53.50 78 PHE A O 1
ATOM 619 N N . PRO A 1 79 ? 1.541 13.789 -8.245 1.00 54.75 79 PRO A N 1
ATOM 620 C CA . PRO A 1 79 ? 1.709 14.895 -7.320 1.00 54.75 79 PRO A CA 1
ATOM 621 C C . PRO A 1 79 ? 1.037 14.532 -5.995 1.00 54.75 79 PRO A C 1
ATOM 623 O O . PRO A 1 79 ? -0.187 14.553 -5.857 1.00 54.75 79 PRO A O 1
ATOM 626 N N . VAL A 1 80 ? 1.845 14.186 -4.995 1.00 52.25 80 VAL A N 1
ATOM 627 C CA . VAL A 1 80 ? 1.353 14.028 -3.632 1.00 52.25 80 VAL A CA 1
ATOM 628 C C . VAL A 1 80 ? 1.135 15.434 -3.097 1.00 52.25 80 VAL A C 1
ATOM 630 O O . VAL A 1 80 ? 2.089 16.190 -2.924 1.00 52.25 80 VAL A O 1
ATOM 633 N N . ALA A 1 81 ? -0.123 15.798 -2.835 1.00 53.34 81 ALA A N 1
ATOM 634 C CA . ALA A 1 81 ? -0.459 17.039 -2.150 1.00 53.34 81 ALA A CA 1
ATOM 635 C C . ALA A 1 81 ? 0.047 16.973 -0.699 1.00 53.34 81 ALA A C 1
ATOM 637 O O . ALA A 1 81 ? -0.698 16.702 0.244 1.00 53.34 81 ALA A O 1
ATOM 638 N N . VAL A 1 82 ? 1.345 17.191 -0.512 1.00 54.50 82 VAL A N 1
ATOM 639 C CA . VAL A 1 82 ? 1.936 17.399 0.799 1.00 54.50 82 VAL A CA 1
ATOM 640 C C . VAL A 1 82 ? 1.537 18.793 1.261 1.00 54.50 82 VAL A C 1
ATOM 642 O O . VAL A 1 82 ? 2.068 19.808 0.820 1.00 54.50 82 VAL A O 1
ATOM 645 N N . CYS A 1 83 ? 0.576 18.861 2.181 1.00 53.25 83 CYS A N 1
ATOM 646 C CA . CYS A 1 83 ? 0.382 20.059 2.988 1.00 53.25 83 CYS A CA 1
ATOM 647 C C . CYS A 1 83 ? 1.613 20.233 3.886 1.00 53.25 83 CYS A C 1
ATOM 649 O O . CYS A 1 83 ? 1.612 19.821 5.047 1.00 53.25 83 CYS A O 1
ATOM 651 N N . HIS A 1 84 ? 2.671 20.860 3.374 1.00 52.16 84 HIS A N 1
ATOM 652 C CA . HIS A 1 84 ? 3.669 21.450 4.248 1.00 52.16 84 HIS A CA 1
ATOM 653 C C . HIS A 1 84 ? 2.985 22.632 4.946 1.00 52.16 84 HIS A C 1
ATOM 655 O O . HIS A 1 84 ? 2.665 23.640 4.317 1.00 52.16 84 HIS A O 1
ATOM 661 N N . LYS A 1 85 ? 2.685 22.502 6.247 1.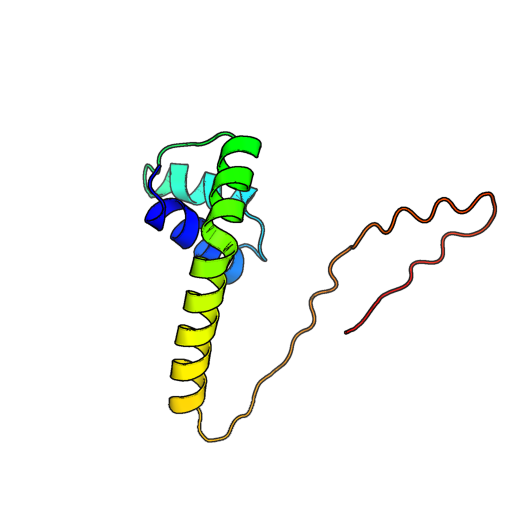00 44.50 85 LYS A N 1
ATOM 662 C CA . LYS A 1 85 ? 2.235 23.633 7.073 1.00 44.50 85 LYS A CA 1
ATOM 663 C C . LYS A 1 85 ? 3.411 24.597 7.257 1.00 44.50 85 LYS A C 1
ATOM 665 O O . LYS A 1 85 ? 3.969 24.702 8.345 1.00 44.50 85 LYS A O 1
ATOM 670 N N . MET A 1 86 ? 3.778 25.325 6.208 1.00 48.66 86 MET A N 1
ATOM 671 C CA . MET A 1 86 ? 4.567 26.533 6.381 1.00 48.66 86 MET A CA 1
ATOM 672 C C . MET A 1 86 ? 3.671 27.524 7.098 1.00 48.66 86 MET A C 1
ATOM 674 O O . MET A 1 86 ? 2.662 27.983 6.562 1.00 48.66 86 MET A O 1
ATOM 678 N N . ARG A 1 87 ? 4.004 27.830 8.348 1.00 47.75 87 ARG A N 1
ATOM 679 C CA . ARG A 1 87 ? 3.376 28.919 9.087 1.00 47.75 87 ARG A CA 1
ATOM 680 C C . ARG A 1 87 ? 3.886 30.238 8.501 1.00 47.75 87 ARG A C 1
ATOM 682 O O . ARG A 1 87 ? 4.657 30.943 9.139 1.00 47.75 87 ARG A O 1
ATOM 689 N N . VAL A 1 88 ? 3.480 30.550 7.271 1.00 50.25 88 VAL A N 1
ATOM 690 C CA . VAL A 1 88 ? 3.761 31.835 6.632 1.00 50.25 88 VAL A CA 1
ATOM 691 C C . VAL A 1 88 ? 2.852 32.857 7.296 1.00 50.25 88 VAL A C 1
ATOM 693 O O . VAL A 1 88 ? 1.645 32.910 7.057 1.00 50.25 88 VAL A O 1
ATOM 696 N N . LYS A 1 89 ? 3.428 33.641 8.207 1.00 49.84 89 LYS A N 1
ATOM 697 C CA . LYS A 1 89 ? 2.793 34.867 8.668 1.00 49.84 89 LYS A CA 1
ATOM 698 C C . LYS A 1 89 ? 2.864 35.857 7.500 1.00 49.84 89 LYS A C 1
ATOM 700 O O . LYS A 1 89 ? 3.907 36.443 7.270 1.00 49.84 89 LYS A O 1
ATOM 705 N N . HIS A 1 90 ? 1.722 36.025 6.837 1.00 47.19 90 HIS A N 1
ATOM 706 C CA . HIS A 1 90 ? 1.397 37.046 5.836 1.00 47.19 90 HIS A CA 1
ATOM 707 C C . HIS A 1 90 ? 1.956 36.885 4.404 1.00 47.19 90 HIS A C 1
ATOM 709 O O . HIS A 1 90 ? 3.143 36.707 4.180 1.00 47.19 90 HIS A O 1
ATOM 715 N N . LEU A 1 91 ? 1.005 37.059 3.473 1.00 46.38 91 LEU A N 1
ATOM 716 C CA . LEU A 1 91 ? 1.053 37.220 2.012 1.00 46.38 91 LEU A CA 1
ATOM 717 C C . LEU A 1 91 ? 1.355 36.003 1.114 1.00 46.38 91 LEU A C 1
ATOM 719 O O . LEU A 1 91 ? 2.466 35.500 1.046 1.00 46.38 91 LEU A O 1
ATOM 723 N N . GLY A 1 92 ? 0.340 35.658 0.306 1.00 45.38 92 GLY A N 1
ATOM 724 C CA . GLY A 1 92 ? 0.465 34.944 -0.970 1.00 45.38 92 GLY A CA 1
ATOM 725 C C . GLY A 1 92 ? 0.510 33.420 -0.870 1.00 45.38 92 GLY A C 1
ATOM 726 O O . GLY A 1 92 ? 1.479 32.841 -0.395 1.00 45.38 92 GLY A O 1
ATOM 727 N N . ARG A 1 93 ? -0.531 32.737 -1.363 1.00 43.28 93 ARG A N 1
ATOM 728 C CA . ARG A 1 93 ? -0.511 31.276 -1.542 1.00 43.28 93 ARG A CA 1
ATOM 729 C C . ARG A 1 93 ? 0.468 30.922 -2.666 1.00 43.28 93 ARG A C 1
ATOM 731 O O . ARG A 1 93 ? 0.090 30.959 -3.830 1.00 43.28 93 ARG A O 1
ATOM 738 N N . ALA A 1 94 ? 1.698 30.561 -2.319 1.00 45.62 94 ALA A N 1
ATOM 739 C CA . ALA A 1 94 ? 2.602 29.866 -3.225 1.00 45.62 94 ALA A CA 1
ATOM 740 C C . ALA A 1 94 ? 2.432 28.353 -3.021 1.00 45.62 94 ALA A C 1
ATOM 742 O O . ALA A 1 94 ? 2.746 27.822 -1.956 1.00 45.62 94 ALA A O 1
ATOM 743 N N . PHE A 1 95 ? 1.898 27.661 -4.029 1.00 45.38 95 PHE A N 1
ATOM 744 C CA . PHE A 1 95 ? 1.945 26.203 -4.089 1.00 45.38 95 PHE A CA 1
ATOM 745 C C . PHE A 1 95 ? 3.305 25.813 -4.658 1.00 45.38 95 PHE A C 1
ATOM 747 O O . PHE A 1 95 ? 3.560 26.005 -5.843 1.00 45.38 95 PHE A O 1
ATOM 754 N N . HIS A 1 96 ? 4.187 25.296 -3.806 1.00 45.97 96 HIS A N 1
ATOM 755 C CA . HIS A 1 96 ? 5.424 24.686 -4.269 1.00 45.97 96 HIS A CA 1
ATOM 756 C C . HIS A 1 96 ? 5.114 23.238 -4.647 1.00 45.97 96 HIS A C 1
ATOM 758 O O . HIS A 1 96 ? 4.837 22.409 -3.781 1.00 45.97 96 HIS A O 1
ATOM 764 N N . VAL A 1 97 ? 5.115 22.942 -5.944 1.00 45.56 97 VAL A N 1
ATOM 765 C CA . VAL A 1 97 ? 5.121 21.560 -6.426 1.00 45.56 97 VAL A CA 1
ATOM 766 C C . VAL A 1 97 ? 6.546 21.056 -6.227 1.00 45.56 97 VAL A C 1
ATOM 768 O O . VAL A 1 97 ? 7.485 21.608 -6.797 1.00 45.56 97 VAL A O 1
ATOM 771 N N . VAL A 1 98 ? 6.729 20.078 -5.344 1.00 45.44 98 VAL A N 1
ATOM 772 C CA . VAL A 1 98 ? 7.996 19.351 -5.231 1.00 45.44 98 VAL A CA 1
ATOM 773 C C . VAL A 1 98 ? 7.870 18.145 -6.148 1.00 45.44 98 VAL A C 1
ATOM 775 O O . VAL A 1 98 ? 7.189 17.178 -5.812 1.00 45.44 98 VAL A O 1
ATOM 778 N N . SER A 1 99 ? 8.479 18.242 -7.325 1.00 38.00 99 SER A N 1
ATOM 779 C CA . SER A 1 99 ? 8.790 17.073 -8.142 1.00 38.00 99 SER A CA 1
ATOM 780 C C . SER A 1 99 ? 10.102 16.497 -7.614 1.00 38.00 99 SER A C 1
ATOM 782 O O . SER A 1 99 ? 11.085 17.233 -7.519 1.00 38.00 99 SER A O 1
ATOM 784 N N . TYR A 1 100 ? 10.082 15.230 -7.200 1.00 42.75 100 TYR A N 1
ATOM 785 C CA . TYR A 1 100 ? 11.296 14.458 -6.920 1.00 42.75 100 TYR A CA 1
ATOM 786 C C . TYR A 1 100 ? 11.952 14.009 -8.224 1.00 42.75 100 TYR A C 1
ATOM 788 O O . TYR A 1 100 ? 11.192 13.718 -9.178 1.00 42.75 100 TYR A O 1
#